Protein AF-A0A834M9D1-F1 (afdb_monomer)

Sequence (126 aa):
MDKKEFRVLIKYCFLKGKNTFETKILLDIEISNTPPEKSSIKDWYAKFRCGEMSTEDDTLKIQTECVHHIIYEYLGMGKLCAKWVPRELTFDQNQRRVDDSEQCLKMIERNKLDIGFDNSEKNILK

Organism: Rhynchophorus ferrugineus (NCBI:txid354439)

pLDDT: mean 81.11, std 14.34, range [42.31, 97.56]

Mean predicted aligned error: 15.47 Å

Secondary structure (DSSP, 8-state):
--HHHHHHHHHHHHHTT--HHHHHHHHHHHT-SSPPPHHHHHHHHHHHHTT----S---S---HHHHHIIIIIIS-PPPPPPPP-S-PPPHHHHHHHHHHHHHHHHHHHHHHHHTT--GGGGGS--

InterPro domains:
  IPR041426 Mos1 transposase, HTH domain [PF17906] (3-52)
  IPR052709 Transposase-Methyltransferase Hybrid [PTHR46060] (59-112)

Radius of gyration: 31.25 Å; Cα contacts (8 Å, |Δi|>4): 56; chains: 1; bounding box: 52×33×82 Å

Solvent-accessible surface area (backbone atoms only — not comparable to full-atom values): 7934 Å² total; per-residue (Å²): 133,57,77,56,57,54,38,53,50,53,51,51,36,50,78,70,69,48,51,70,66,58,47,48,51,48,42,55,73,76,72,47,99,73,61,80,54,74,64,57,51,50,55,52,51,52,40,46,74,53,68,50,81,73,64,68,87,76,80,83,62,81,47,67,61,43,56,44,44,46,38,47,67,74,66,63,50,79,92,78,79,86,78,91,68,100,66,90,72,54,71,72,56,50,50,52,54,49,53,54,50,51,52,52,49,53,51,53,54,50,50,42,63,75,71,64,66,70,74,77,70,81,78,76,83,130

Foldseek 3Di:
DDLLVLLVQLLVCVVVVHDLVVSQVCQVPPPDPDGDDSVVSVVSSLCVVLPNSDSDCPDDDPDPSSVCCCQCPVVVHDDDDDDDDPDDDDPVRVVVVVVVVVVVVVVVVVVCVVVPPDPVPPPPDD

Structure (mmCIF, N/CA/C/O backbone):
data_AF-A0A834M9D1-F1
#
_entry.id   AF-A0A834M9D1-F1
#
loop_
_atom_site.group_PDB
_atom_site.id
_atom_site.type_symbol
_atom_site.label_atom_id
_atom_site.label_alt_id
_atom_site.label_comp_id
_atom_site.label_asym_id
_atom_site.label_entity_id
_atom_site.label_seq_id
_atom_site.pdbx_PDB_ins_code
_atom_site.Cartn_x
_atom_site.Cartn_y
_atom_site.Cartn_z
_atom_site.occupancy
_atom_site.B_iso_or_equiv
_atom_site.auth_seq_id
_atom_site.auth_comp_id
_atom_site.auth_asym_id
_atom_site.auth_atom_id
_atom_site.pdbx_PDB_model_num
ATOM 1 N N . MET A 1 1 ? -13.814 4.077 30.301 1.00 73.06 1 MET A N 1
ATOM 2 C CA . MET A 1 1 ? -13.537 3.017 29.321 1.00 73.06 1 MET A CA 1
ATOM 3 C C . MET A 1 1 ? -12.084 3.151 28.902 1.00 73.06 1 MET A C 1
ATOM 5 O O . MET A 1 1 ? -11.656 4.262 28.597 1.00 73.06 1 MET A O 1
ATOM 9 N N . ASP A 1 2 ? -11.315 2.069 28.988 1.00 78.62 2 ASP A N 1
ATOM 10 C CA . ASP A 1 2 ? -9.910 2.051 28.577 1.00 78.62 2 ASP A CA 1
ATOM 11 C C . ASP A 1 2 ? -9.791 2.061 27.043 1.00 78.62 2 ASP A C 1
ATOM 13 O O . ASP A 1 2 ? -10.672 1.595 26.316 1.00 78.62 2 ASP A O 1
ATOM 17 N N . LYS A 1 3 ? -8.668 2.563 26.520 1.00 79.88 3 LYS A N 1
ATOM 18 C CA . LYS A 1 3 ? -8.391 2.575 25.076 1.00 79.88 3 LYS A CA 1
ATOM 19 C C . LYS A 1 3 ? -8.443 1.171 24.473 1.00 79.88 3 LYS A C 1
ATOM 21 O O . LYS A 1 3 ? -8.826 1.039 23.312 1.00 79.88 3 LYS A O 1
ATOM 26 N N . LYS A 1 4 ? -8.083 0.129 25.231 1.00 83.69 4 LYS A N 1
ATOM 27 C CA . LYS A 1 4 ? -8.162 -1.264 24.769 1.00 83.69 4 LYS A CA 1
ATOM 28 C C . LYS A 1 4 ? -9.604 -1.737 24.592 1.00 83.69 4 LYS A C 1
ATOM 30 O O . LYS A 1 4 ? -9.897 -2.396 23.598 1.00 83.69 4 LYS A O 1
ATOM 35 N N . GLU A 1 5 ? -10.511 -1.345 25.483 1.00 84.62 5 GLU A N 1
ATOM 36 C CA . GLU A 1 5 ? -11.934 -1.706 25.405 1.00 84.62 5 GLU A CA 1
ATOM 37 C C . GLU A 1 5 ? -12.573 -1.144 24.127 1.00 84.62 5 GLU A C 1
ATOM 39 O O . GLU A 1 5 ? -13.258 -1.868 23.402 1.00 84.62 5 GLU A O 1
ATOM 44 N N . PHE A 1 6 ? -12.247 0.102 23.760 1.00 86.81 6 PHE A N 1
ATOM 45 C CA . PHE A 1 6 ? -12.693 0.680 22.488 1.00 86.81 6 PHE A CA 1
ATOM 46 C C . PHE A 1 6 ? -12.215 -0.121 21.274 1.00 86.81 6 PHE A C 1
ATOM 48 O O . PHE A 1 6 ? -12.981 -0.325 20.337 1.00 86.81 6 PHE A O 1
ATOM 55 N N . ARG A 1 7 ? -10.976 -0.623 21.274 1.00 88.94 7 ARG A N 1
ATOM 56 C CA . ARG A 1 7 ? -10.435 -1.410 20.149 1.00 88.94 7 ARG A CA 1
ATOM 57 C C . ARG A 1 7 ? -11.170 -2.729 19.975 1.00 88.94 7 ARG A C 1
ATOM 59 O O . ARG A 1 7 ? -11.482 -3.103 18.847 1.00 88.94 7 ARG A O 1
ATOM 66 N N . VAL A 1 8 ? -11.491 -3.399 21.082 1.00 90.12 8 VAL A N 1
ATOM 67 C CA . VAL A 1 8 ? -12.287 -4.635 21.077 1.00 90.12 8 VAL A CA 1
ATOM 68 C C . VAL A 1 8 ? -13.671 -4.378 20.474 1.00 90.12 8 VAL A C 1
ATOM 70 O O . VAL A 1 8 ? -14.127 -5.143 19.624 1.00 90.12 8 VAL A O 1
ATOM 73 N N . LEU A 1 9 ? -14.312 -3.266 20.837 1.00 89.94 9 LEU A N 1
ATOM 74 C CA . LEU A 1 9 ? -15.625 -2.889 20.309 1.00 89.94 9 LEU A CA 1
ATOM 75 C C . LEU A 1 9 ? -15.589 -2.493 18.829 1.00 89.94 9 LEU A C 1
ATOM 77 O O . LEU A 1 9 ? -16.463 -2.901 18.063 1.00 89.94 9 LEU A O 1
ATOM 81 N N . ILE A 1 10 ? -14.575 -1.734 18.405 1.00 91.56 10 ILE A N 1
ATOM 82 C CA . ILE A 1 10 ? -14.385 -1.376 16.992 1.00 91.56 10 ILE A CA 1
ATOM 83 C C . ILE A 1 10 ? -14.171 -2.652 16.167 1.00 91.56 10 ILE A C 1
ATOM 85 O O . ILE A 1 10 ? -14.810 -2.809 15.126 1.00 91.56 10 ILE A O 1
ATOM 89 N N . LYS A 1 11 ? -13.351 -3.595 16.654 1.00 92.19 11 LYS A N 1
ATOM 90 C CA . LYS A 1 11 ? -13.144 -4.906 16.021 1.00 92.19 11 LYS A CA 1
ATOM 91 C C . LYS A 1 11 ? -14.449 -5.694 15.913 1.00 92.19 11 LYS A C 1
ATOM 93 O O . LYS A 1 11 ? -14.751 -6.240 14.856 1.00 92.19 11 LYS A O 1
ATOM 98 N N . TYR A 1 12 ? -15.248 -5.727 16.977 1.00 92.25 12 TYR A N 1
ATOM 99 C CA . TYR A 1 12 ? -16.557 -6.378 16.959 1.00 92.25 12 TYR A CA 1
ATOM 100 C C . TYR A 1 12 ? -17.497 -5.759 15.911 1.00 92.25 12 TYR A C 1
ATOM 102 O O . TYR A 1 12 ? -18.102 -6.487 15.126 1.00 92.25 12 TYR A O 1
ATOM 110 N N . CYS A 1 13 ? -17.581 -4.426 15.844 1.00 92.62 13 CYS A N 1
ATOM 111 C CA . CYS A 1 13 ? -18.410 -3.731 14.854 1.00 92.62 13 CYS A CA 1
ATOM 112 C C . CYS A 1 13 ? -17.949 -4.012 13.418 1.00 92.62 13 CYS A C 1
ATOM 114 O O . CYS A 1 13 ? -18.785 -4.269 12.551 1.00 92.62 13 CYS A O 1
ATOM 116 N N . PHE A 1 14 ? -16.632 -4.032 13.192 1.00 94.00 14 PHE A N 1
ATOM 117 C CA . PHE A 1 14 ? -16.039 -4.393 11.908 1.00 94.00 14 PHE A CA 1
ATOM 118 C C . PHE A 1 14 ? -16.436 -5.815 11.484 1.00 94.00 14 PHE A C 1
ATOM 120 O O . PHE A 1 14 ? -16.930 -6.013 10.377 1.00 94.00 14 PHE A O 1
ATOM 127 N N . LEU A 1 15 ? -16.313 -6.797 12.386 1.00 92.69 15 LEU A N 1
ATOM 128 C CA . LEU A 1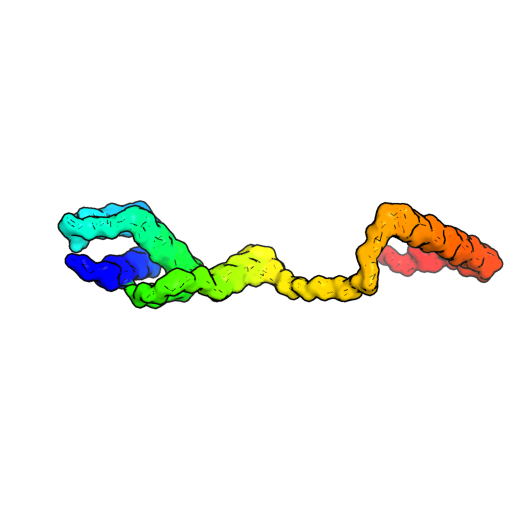 15 ? -16.692 -8.193 12.122 1.00 92.69 15 LEU A CA 1
ATOM 129 C C . LEU A 1 15 ? -18.199 -8.378 11.887 1.00 92.69 15 LEU A C 1
ATOM 131 O O . LEU A 1 15 ? -18.609 -9.321 11.217 1.00 92.69 15 LEU A O 1
ATOM 135 N N . LYS A 1 16 ? -19.036 -7.478 12.414 1.00 92.88 16 LYS A N 1
ATOM 136 C CA . LYS A 1 16 ? -20.480 -7.436 12.141 1.00 92.88 16 LYS A CA 1
ATOM 137 C C . LYS A 1 16 ? -20.837 -6.730 10.828 1.00 92.88 16 LYS A C 1
ATOM 139 O O . LYS A 1 16 ? -22.021 -6.599 10.532 1.00 92.88 16 LYS A O 1
ATOM 144 N N . GLY A 1 17 ? -19.849 -6.279 10.055 1.00 91.81 17 GLY A N 1
ATOM 145 C CA . GLY A 1 17 ? -20.059 -5.615 8.769 1.00 91.81 17 GLY A CA 1
ATOM 146 C C . GLY A 1 17 ? -20.574 -4.180 8.883 1.00 91.81 17 GLY A C 1
ATOM 147 O O . GLY A 1 17 ? -21.075 -3.634 7.903 1.00 91.81 17 GLY A O 1
ATOM 148 N N . LYS A 1 18 ? -20.469 -3.554 10.062 1.00 93.69 18 LYS A N 1
ATOM 149 C CA . LYS A 1 18 ? -20.845 -2.146 10.232 1.00 93.69 18 LYS A CA 1
ATOM 150 C C . LYS A 1 18 ? -19.818 -1.239 9.571 1.00 93.69 18 LYS A C 1
ATOM 152 O O . LYS A 1 18 ? -18.642 -1.575 9.468 1.00 93.69 18 LYS A O 1
ATOM 157 N N . ASN A 1 19 ? -20.253 -0.059 9.142 1.00 92.12 19 ASN A N 1
ATOM 158 C CA . ASN A 1 19 ? -19.340 0.969 8.646 1.00 92.12 19 ASN A CA 1
ATOM 159 C C . ASN A 1 19 ? -18.805 1.849 9.799 1.00 92.12 19 ASN A C 1
ATOM 161 O O . ASN A 1 19 ? -19.254 1.780 10.950 1.00 92.12 19 ASN A O 1
ATOM 165 N N . THR A 1 20 ? -17.819 2.697 9.496 1.00 91.94 20 THR A N 1
ATOM 166 C CA . THR A 1 20 ? -17.180 3.583 10.485 1.00 91.94 20 THR A CA 1
ATOM 167 C C . THR A 1 20 ? -18.146 4.610 11.080 1.00 91.94 20 THR A C 1
ATOM 169 O O . THR A 1 20 ? -17.976 5.003 12.233 1.00 91.94 20 THR A O 1
ATOM 172 N N . PHE A 1 21 ? -19.165 5.028 10.325 1.00 91.62 21 PHE A N 1
ATOM 173 C CA . PHE A 1 21 ? -20.175 5.984 10.771 1.00 91.62 21 PHE A CA 1
ATOM 174 C C . PHE A 1 21 ? -21.147 5.350 11.772 1.00 91.62 21 PHE A C 1
ATOM 176 O O . PHE A 1 21 ? -21.317 5.876 12.868 1.00 91.62 21 PHE A O 1
ATOM 183 N N . GLU A 1 22 ? -21.696 4.177 11.454 1.00 91.31 22 GLU A N 1
ATOM 184 C CA . GLU A 1 22 ? -22.529 3.391 12.371 1.00 91.31 22 GLU A CA 1
ATOM 185 C C . GLU A 1 22 ? -21.782 3.038 13.653 1.00 91.31 22 GLU A C 1
ATOM 187 O O . GLU A 1 22 ? -22.332 3.143 14.742 1.00 91.31 22 GLU A O 1
ATOM 192 N N . THR A 1 23 ? -20.509 2.656 13.533 1.00 91.81 23 THR A N 1
ATOM 193 C CA . THR A 1 23 ? -19.667 2.356 14.697 1.00 91.81 23 THR A CA 1
ATOM 194 C C . THR A 1 23 ? -19.477 3.586 15.573 1.00 91.81 23 THR A C 1
ATOM 196 O O . THR A 1 23 ? -19.564 3.483 16.791 1.00 91.81 23 THR A O 1
ATOM 199 N N . LYS A 1 24 ? -19.254 4.761 14.970 1.00 90.62 24 LYS A N 1
ATOM 200 C CA . LYS A 1 24 ? -19.141 6.018 15.715 1.00 90.62 24 LYS A CA 1
ATOM 201 C C . LYS A 1 24 ? -20.436 6.334 16.461 1.00 90.62 24 LYS A C 1
ATOM 203 O O . LYS A 1 24 ? -20.371 6.608 17.649 1.00 90.62 24 LYS A O 1
ATOM 208 N N . ILE A 1 25 ? -21.5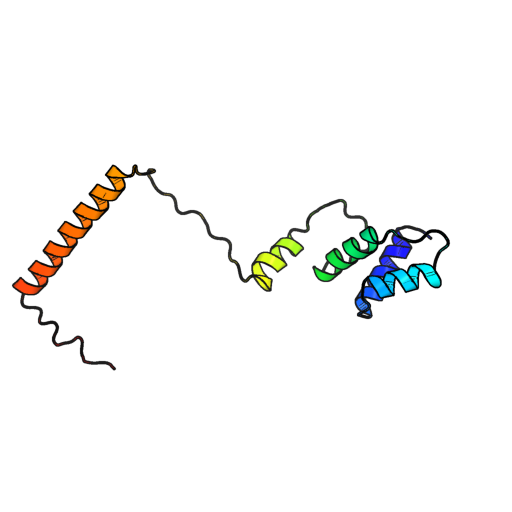86 6.221 15.795 1.00 89.75 25 ILE A N 1
ATOM 209 C CA . ILE A 1 25 ? -22.900 6.429 16.420 1.00 89.75 25 ILE A CA 1
ATOM 210 C C . ILE A 1 25 ? -23.105 5.471 17.596 1.00 89.75 25 ILE A C 1
ATOM 212 O O . ILE A 1 25 ? -23.483 5.908 18.676 1.00 89.75 25 ILE A O 1
ATOM 216 N N . LEU A 1 26 ? -22.822 4.180 17.413 1.00 87.62 26 LEU A N 1
ATOM 217 C CA . LEU A 1 26 ? -22.974 3.182 18.474 1.00 87.62 26 LEU A CA 1
ATOM 218 C C . LEU A 1 26 ? -22.063 3.472 19.671 1.00 87.62 26 LEU A C 1
ATOM 220 O O . LEU A 1 26 ? -22.507 3.388 20.809 1.00 87.62 26 LEU A O 1
ATOM 224 N N . LEU A 1 27 ? -20.807 3.851 19.429 1.00 86.44 27 LEU A N 1
ATOM 225 C CA . LEU A 1 27 ? -19.869 4.198 20.500 1.00 86.44 27 LEU A CA 1
ATOM 226 C C . LEU A 1 27 ? -20.251 5.502 21.218 1.00 86.44 27 LEU A C 1
ATOM 228 O O . LEU A 1 27 ? -19.998 5.620 22.416 1.00 86.44 27 LEU A O 1
ATOM 232 N N . ASP A 1 28 ? -20.857 6.451 20.499 1.00 84.69 28 ASP A N 1
ATOM 233 C CA . ASP A 1 28 ? -21.312 7.741 21.030 1.00 84.69 28 ASP A CA 1
ATOM 234 C C . ASP A 1 28 ? -22.601 7.613 21.860 1.00 84.69 28 ASP A C 1
ATOM 236 O O . ASP A 1 28 ? -22.740 8.305 22.864 1.00 84.69 28 ASP A O 1
ATOM 240 N N . ILE A 1 29 ? -23.538 6.748 21.450 1.00 79.69 29 ILE A N 1
ATOM 241 C CA . ILE A 1 29 ? -24.858 6.597 22.088 1.00 79.69 29 ILE A CA 1
ATOM 242 C C . ILE A 1 29 ? -24.839 5.558 23.213 1.00 79.69 29 ILE A C 1
ATOM 244 O O . ILE A 1 29 ? -25.386 5.799 24.284 1.00 79.69 29 ILE A O 1
ATOM 248 N N . GLU A 1 30 ? -24.244 4.392 22.970 1.00 71.75 30 GLU A N 1
ATOM 249 C CA . GLU A 1 30 ? -24.518 3.190 23.768 1.00 71.75 30 GLU A CA 1
ATOM 250 C C . GLU A 1 30 ? -23.475 2.975 24.884 1.00 71.7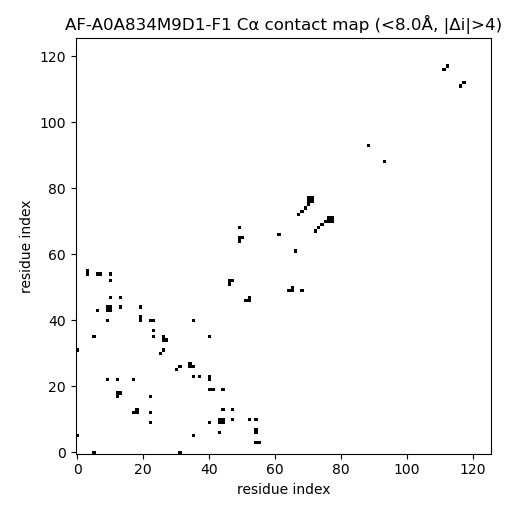5 30 GLU A C 1
ATOM 252 O O . GLU A 1 30 ? -23.702 2.194 25.804 1.00 71.75 30 GLU A O 1
ATOM 257 N N . ILE A 1 31 ? -22.292 3.609 24.796 1.00 67.06 31 ILE A N 1
ATOM 258 C CA . ILE A 1 31 ? -21.090 3.052 25.444 1.00 67.06 31 ILE A CA 1
ATOM 259 C C . ILE A 1 31 ? -20.200 4.037 26.250 1.00 67.06 31 ILE A C 1
ATOM 261 O O . ILE A 1 31 ? -19.498 3.557 27.148 1.00 67.06 31 ILE A O 1
ATOM 265 N N . SER A 1 32 ? -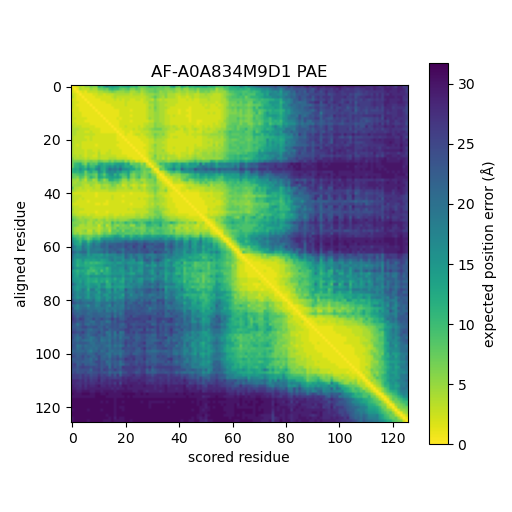20.141 5.370 26.033 1.00 62.97 32 SER A N 1
ATOM 266 C CA . SER A 1 32 ? -19.165 6.194 26.806 1.00 62.97 32 SER A CA 1
ATOM 267 C C . SER A 1 32 ? -19.362 7.714 26.964 1.00 62.97 32 SER A C 1
ATOM 269 O O . SER A 1 32 ? -19.732 8.419 26.036 1.00 62.97 32 SER A O 1
ATOM 271 N N . ASN A 1 33 ? -18.908 8.220 28.128 1.00 64.06 33 ASN A N 1
ATOM 272 C CA . ASN A 1 33 ? -18.752 9.643 28.512 1.00 64.06 33 ASN A CA 1
ATOM 273 C C . ASN A 1 33 ? -17.581 10.374 27.812 1.00 64.06 33 ASN A C 1
ATOM 275 O O . ASN A 1 33 ? -17.471 11.596 27.884 1.00 64.06 33 ASN A O 1
ATOM 279 N N . THR A 1 34 ? -16.661 9.643 27.171 1.00 70.94 34 THR A N 1
ATOM 280 C CA . THR A 1 34 ? -15.552 10.211 26.381 1.00 70.94 34 THR A CA 1
ATOM 281 C C . THR A 1 34 ? -15.393 9.400 25.102 1.00 70.94 34 THR A C 1
ATOM 283 O O . THR A 1 34 ? -14.793 8.323 25.127 1.00 70.94 34 THR A O 1
ATOM 286 N N . PRO A 1 35 ? -15.974 9.870 23.993 1.00 68.44 35 PRO A N 1
ATOM 287 C CA . PRO A 1 35 ? -15.998 9.095 22.770 1.00 68.44 35 PRO A CA 1
ATOM 288 C C . PRO A 1 35 ? -14.636 9.018 22.072 1.00 68.44 35 PRO A C 1
ATOM 290 O O . PRO A 1 35 ? -13.878 9.991 22.102 1.00 68.44 35 PRO A O 1
ATOM 293 N N . PRO A 1 36 ? -14.336 7.918 21.359 1.00 76.38 36 PRO A N 1
ATOM 294 C CA . PRO A 1 36 ? -13.129 7.829 20.554 1.00 76.38 36 PRO A CA 1
ATOM 295 C C . PRO A 1 36 ? -13.201 8.803 1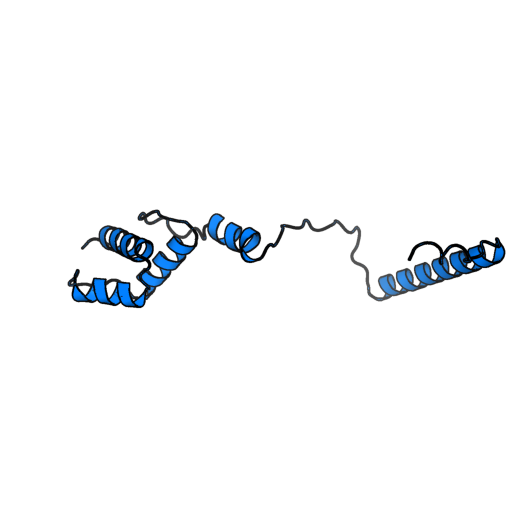9.380 1.00 76.38 36 PRO A C 1
ATOM 297 O O . PRO A 1 36 ? -14.269 9.052 18.805 1.00 76.38 36 PRO A O 1
ATOM 300 N N . GLU A 1 37 ? -12.054 9.355 19.002 1.00 82.38 37 GLU A N 1
ATOM 301 C CA . GLU A 1 37 ? -11.973 10.266 17.871 1.00 82.38 37 GLU A CA 1
ATOM 302 C C . GLU A 1 37 ? -12.350 9.538 16.570 1.00 82.38 37 GLU A C 1
ATOM 304 O O . GLU A 1 37 ? -12.068 8.350 16.383 1.00 82.38 37 GLU A O 1
ATOM 309 N N . LYS A 1 38 ? -12.999 10.249 15.639 1.00 84.44 38 LYS A N 1
ATOM 310 C CA . LYS A 1 38 ? -13.388 9.673 14.340 1.00 84.44 38 LYS A CA 1
ATOM 311 C C . LYS A 1 38 ? -12.176 9.140 13.565 1.00 84.44 38 LYS A C 1
ATOM 313 O O . LYS A 1 38 ? -12.318 8.155 12.843 1.00 84.44 38 LYS A O 1
ATOM 318 N N . SER A 1 39 ? -11.017 9.784 13.710 1.00 83.12 39 SER A N 1
ATOM 319 C CA . SER A 1 39 ? -9.731 9.350 13.148 1.00 83.12 39 SER A CA 1
ATOM 320 C C . SER A 1 39 ? -9.339 7.966 13.669 1.00 83.12 39 SER A C 1
ATOM 322 O O . SER A 1 39 ? -9.166 7.055 12.868 1.00 83.12 39 SER A O 1
ATOM 324 N N . SER A 1 40 ? -9.376 7.753 14.989 1.00 86.19 40 SER A N 1
ATOM 325 C CA . SER A 1 40 ? -9.054 6.460 15.606 1.00 86.19 40 SER A CA 1
ATOM 326 C C . SER A 1 40 ? -9.905 5.315 15.049 1.00 86.19 40 SER A C 1
ATOM 328 O O . SER A 1 40 ? -9.378 4.252 14.737 1.00 86.19 40 SER A O 1
ATOM 330 N N . ILE A 1 41 ? -11.215 5.518 14.869 1.00 89.12 41 ILE A N 1
ATOM 331 C CA . ILE A 1 41 ? -12.089 4.484 14.287 1.00 89.12 41 ILE A CA 1
ATOM 332 C C . ILE A 1 41 ? -11.665 4.162 12.849 1.00 89.12 41 ILE A C 1
ATOM 334 O O . ILE A 1 41 ? -11.599 2.990 12.481 1.00 89.12 41 ILE A O 1
ATOM 338 N N . LYS A 1 42 ? -11.371 5.181 12.031 1.00 90.00 42 LYS A N 1
ATOM 339 C CA . LYS A 1 42 ? -10.929 4.983 10.643 1.00 90.00 42 LYS A CA 1
ATOM 340 C C . LYS A 1 42 ? -9.605 4.225 10.568 1.00 90.00 42 LYS A C 1
ATOM 342 O O . LYS A 1 42 ? -9.504 3.314 9.749 1.00 90.00 42 LYS A O 1
ATOM 347 N N . ASP A 1 43 ? -8.649 4.567 11.425 1.00 86.62 43 ASP A N 1
ATOM 348 C CA . ASP A 1 43 ? -7.330 3.933 11.462 1.00 86.62 43 ASP A CA 1
ATOM 349 C C . ASP A 1 43 ? -7.443 2.451 11.835 1.00 86.62 43 ASP A C 1
ATOM 351 O O . ASP A 1 43 ? -6.907 1.589 11.141 1.00 86.62 43 ASP A O 1
ATOM 355 N N . TRP A 1 44 ? -8.230 2.126 12.865 1.00 88.44 44 TRP A N 1
ATOM 356 C CA . TRP A 1 44 ? -8.494 0.735 13.247 1.00 88.44 44 TRP A CA 1
ATOM 357 C C . TRP A 1 44 ? -9.230 -0.043 12.155 1.00 88.44 44 TRP A C 1
ATOM 359 O O . TRP A 1 44 ? -8.859 -1.171 11.849 1.00 88.44 44 TRP A O 1
ATOM 369 N N . TYR A 1 45 ? -10.222 0.561 11.498 1.00 90.00 45 TYR A N 1
ATOM 370 C CA . TYR A 1 45 ? -10.882 -0.062 10.347 1.00 90.00 45 TYR A CA 1
ATOM 371 C C . TYR A 1 45 ? -9.920 -0.321 9.182 1.00 90.00 45 TYR A C 1
ATOM 373 O O . TYR A 1 45 ? -10.059 -1.327 8.491 1.00 90.00 45 TYR A O 1
ATOM 381 N N . ALA A 1 46 ? -8.961 0.574 8.935 1.00 85.31 46 ALA A N 1
ATOM 382 C CA . ALA A 1 46 ? -7.937 0.357 7.921 1.00 85.31 46 ALA A CA 1
ATOM 383 C C . ALA A 1 46 ? -7.040 -0.836 8.282 1.00 85.31 46 ALA A C 1
ATOM 385 O O . ALA A 1 46 ? -6.828 -1.690 7.424 1.00 85.31 46 ALA A O 1
ATOM 386 N N . LYS A 1 47 ? -6.609 -0.948 9.546 1.00 82.19 47 LYS A N 1
ATOM 387 C CA . LYS A 1 47 ? -5.863 -2.114 10.051 1.00 82.19 47 LYS A CA 1
ATOM 388 C C . LYS A 1 47 ? -6.640 -3.418 9.865 1.00 82.19 47 LYS A C 1
ATOM 390 O O . LYS A 1 47 ? -6.136 -4.355 9.253 1.00 82.19 47 LYS A O 1
ATOM 395 N N . PHE A 1 48 ? -7.906 -3.442 10.287 1.00 86.38 48 PHE A N 1
ATOM 396 C CA . PHE A 1 48 ? -8.753 -4.630 10.173 1.00 86.38 48 PHE A CA 1
ATOM 397 C C . PHE A 1 48 ? -9.009 -5.041 8.717 1.00 86.38 48 PHE A C 1
ATOM 399 O O . PHE A 1 48 ? -8.984 -6.229 8.405 1.00 86.38 48 PHE A O 1
ATOM 406 N N . ARG A 1 49 ? -9.189 -4.082 7.797 1.00 84.94 49 ARG A N 1
ATOM 407 C CA . ARG A 1 49 ? -9.302 -4.382 6.357 1.00 84.94 49 ARG A CA 1
ATOM 408 C C . ARG A 1 49 ? -8.049 -5.019 5.770 1.00 84.94 49 ARG A C 1
ATOM 410 O O . ARG A 1 49 ? -8.170 -5.768 4.811 1.00 84.94 49 ARG A O 1
ATOM 417 N N . CYS A 1 50 ? -6.881 -4.727 6.330 1.00 75.50 50 CYS A N 1
ATOM 418 C CA . CYS A 1 50 ? -5.619 -5.290 5.868 1.00 75.50 50 CYS A CA 1
ATOM 419 C C . CYS A 1 50 ? -5.263 -6.630 6.538 1.00 75.50 50 CYS A C 1
ATOM 421 O O . CYS A 1 50 ? -4.184 -7.154 6.293 1.00 75.50 50 CYS A O 1
ATOM 423 N N . GLY A 1 51 ? -6.145 -7.186 7.380 1.00 73.56 51 GLY A N 1
ATOM 424 C CA . GLY A 1 51 ? -5.961 -8.500 8.006 1.00 73.56 51 GLY A CA 1
ATOM 425 C C . GLY A 1 51 ? -5.364 -8.481 9.418 1.00 73.56 51 GLY A C 1
ATOM 426 O O . GLY A 1 51 ? -5.339 -9.519 10.078 1.00 73.56 51 GLY A O 1
ATOM 427 N N . GLU A 1 52 ? -4.957 -7.322 9.946 1.00 74.25 52 GLU A N 1
ATOM 428 C CA . GLU A 1 52 ? -4.470 -7.212 11.326 1.00 74.25 52 GLU A CA 1
ATOM 429 C C . GLU A 1 52 ? -5.628 -7.197 12.317 1.00 74.25 52 GLU A C 1
ATOM 431 O O . GLU A 1 52 ? -6.277 -6.175 12.508 1.00 74.25 52 GLU A O 1
ATOM 436 N N . MET A 1 53 ? -5.866 -8.316 12.998 1.00 80.94 53 MET A N 1
ATOM 437 C CA . MET A 1 53 ? -6.933 -8.440 13.998 1.00 80.94 53 MET A CA 1
ATOM 438 C C . MET A 1 53 ? -6.458 -8.215 15.441 1.00 80.94 53 MET A C 1
ATOM 440 O O . MET A 1 53 ? -7.227 -8.465 16.376 1.00 80.94 53 MET A O 1
ATOM 444 N N . SER A 1 54 ? -5.215 -7.777 15.652 1.00 80.50 54 SER A N 1
ATOM 445 C CA . SER A 1 54 ? -4.713 -7.469 16.994 1.00 80.50 54 SER A CA 1
ATOM 446 C C . SER A 1 54 ? -5.422 -6.238 17.567 1.00 80.50 54 SER A C 1
ATOM 448 O O . SER A 1 54 ? -5.748 -5.300 16.846 1.00 80.50 54 SER A O 1
ATOM 450 N N . THR A 1 55 ? -5.688 -6.242 18.873 1.00 80.38 55 THR A N 1
ATOM 451 C CA . THR A 1 55 ? -6.209 -5.077 19.615 1.00 80.38 55 THR A CA 1
ATOM 452 C C . THR A 1 55 ? -5.109 -4.362 20.409 1.00 80.38 55 THR A C 1
ATOM 454 O O . THR A 1 55 ? -5.379 -3.418 21.159 1.00 80.38 55 THR A O 1
ATOM 457 N N . GLU A 1 56 ? -3.863 -4.811 20.266 1.00 78.38 56 GLU A N 1
ATOM 458 C CA . GLU A 1 56 ? -2.692 -4.264 20.946 1.00 78.38 56 GLU A CA 1
ATOM 459 C C . GLU A 1 56 ? -2.110 -3.072 20.177 1.00 78.38 56 GLU A C 1
ATOM 461 O O . GLU A 1 56 ? -2.333 -2.911 18.978 1.00 78.38 56 GLU A O 1
ATOM 466 N N . ASP A 1 57 ? -1.447 -2.163 20.897 1.00 65.56 57 ASP A N 1
ATOM 467 C CA . ASP A 1 57 ? -0.839 -0.977 20.286 1.00 65.56 57 ASP A CA 1
ATOM 468 C C . ASP A 1 57 ? 0.552 -1.328 19.764 1.00 65.56 57 ASP A C 1
ATOM 470 O O . ASP A 1 57 ? 1.559 -0.989 20.381 1.00 65.56 57 ASP A O 1
ATOM 474 N N . ASP A 1 58 ? 0.614 -2.031 18.637 1.00 61.81 58 ASP A N 1
ATOM 475 C CA . ASP A 1 58 ? 1.874 -2.144 17.917 1.00 61.81 58 ASP A CA 1
ATOM 476 C C . ASP A 1 58 ? 2.140 -0.797 17.243 1.00 61.81 58 ASP A C 1
ATOM 478 O O . ASP A 1 58 ? 1.496 -0.384 16.270 1.00 61.81 58 ASP A O 1
ATOM 482 N N . THR A 1 59 ? 3.055 -0.051 17.855 1.00 52.34 59 THR A N 1
ATOM 483 C CA . THR A 1 59 ? 3.505 1.266 17.429 1.00 52.34 59 THR A CA 1
ATOM 484 C C . THR A 1 59 ? 4.029 1.204 15.995 1.00 52.34 59 THR A C 1
ATOM 486 O O . THR A 1 59 ? 5.125 0.726 15.722 1.00 52.34 59 THR A O 1
ATOM 489 N N . LEU A 1 60 ? 3.232 1.741 15.070 1.00 53.88 60 LEU A N 1
ATOM 490 C CA . LEU A 1 60 ? 3.683 2.329 13.805 1.00 53.88 60 LEU A CA 1
ATOM 491 C C . LEU A 1 60 ? 4.608 1.463 12.942 1.00 53.88 60 LEU A C 1
ATOM 493 O O . LEU A 1 60 ? 5.572 1.956 12.355 1.00 53.88 60 LEU A O 1
ATOM 497 N N . LYS A 1 61 ? 4.270 0.193 12.759 1.00 51.81 61 LYS A N 1
ATOM 498 C CA . LYS A 1 61 ? 4.734 -0.516 11.571 1.00 51.81 61 LYS A CA 1
ATOM 499 C C . LYS A 1 61 ? 3.617 -0.400 10.556 1.00 51.81 61 LYS A C 1
ATOM 501 O O . LYS A 1 61 ? 2.569 -1.013 10.725 1.00 51.81 61 LYS A O 1
ATOM 506 N N . ILE A 1 62 ? 3.821 0.414 9.516 1.00 58.09 62 ILE A N 1
ATOM 507 C CA . ILE A 1 62 ? 3.163 0.148 8.234 1.00 58.09 62 ILE A CA 1
ATOM 508 C C . ILE A 1 62 ? 3.398 -1.336 8.016 1.00 58.09 62 ILE A C 1
ATOM 510 O O . ILE A 1 62 ? 4.552 -1.750 7.880 1.00 58.09 62 ILE A O 1
ATOM 514 N N . GLN A 1 63 ? 2.348 -2.138 8.157 1.00 64.38 63 GLN A N 1
ATOM 515 C CA . GLN A 1 63 ? 2.573 -3.562 8.186 1.00 64.38 63 GLN A CA 1
ATOM 516 C C . GLN A 1 63 ? 3.062 -3.935 6.801 1.00 64.38 63 GLN A C 1
ATOM 518 O O . GLN A 1 63 ? 2.426 -3.608 5.795 1.00 64.38 63 GLN A O 1
ATOM 523 N N . THR A 1 64 ? 4.221 -4.577 6.756 1.00 65.69 64 THR A N 1
ATOM 524 C CA . THR A 1 64 ? 4.750 -5.169 5.531 1.00 65.69 64 THR A CA 1
ATOM 525 C C . THR A 1 64 ? 3.678 -6.000 4.847 1.00 65.69 64 THR A C 1
ATOM 527 O O . THR A 1 64 ? 3.588 -5.947 3.631 1.00 65.69 64 THR A O 1
ATOM 530 N N . GLU A 1 65 ? 2.802 -6.630 5.631 1.00 70.25 65 GLU A N 1
ATOM 531 C CA . GLU A 1 65 ? 1.637 -7.386 5.177 1.00 70.25 65 GLU A CA 1
ATOM 532 C C . GLU A 1 65 ? 0.588 -6.527 4.455 1.00 70.25 65 GLU A C 1
ATOM 534 O O . GLU A 1 65 ? 0.127 -6.925 3.392 1.00 70.25 65 GLU A O 1
ATOM 539 N N . CYS A 1 66 ? 0.257 -5.318 4.934 1.00 77.06 66 CYS A N 1
ATOM 540 C CA . CYS A 1 66 ? -0.668 -4.418 4.226 1.00 77.06 66 CYS A CA 1
ATOM 541 C C . CYS A 1 66 ? -0.107 -4.018 2.859 1.00 77.06 66 CYS A C 1
ATOM 543 O O . CYS A 1 66 ? -0.805 -4.031 1.846 1.00 77.06 66 CYS A O 1
ATOM 545 N N . VAL A 1 67 ? 1.174 -3.638 2.838 1.00 80.62 67 VAL A N 1
ATOM 546 C CA . VAL A 1 67 ? 1.869 -3.245 1.608 1.00 80.62 67 VAL A CA 1
ATOM 547 C C . VAL A 1 67 ? 2.000 -4.447 0.676 1.00 80.62 67 VAL A C 1
ATOM 549 O O . VAL A 1 67 ? 1.794 -4.309 -0.525 1.00 80.62 67 VAL A O 1
ATOM 552 N N . HIS A 1 68 ? 2.279 -5.628 1.226 1.00 82.44 68 HIS A N 1
ATOM 553 C CA . HIS A 1 68 ? 2.349 -6.880 0.488 1.00 82.44 68 HIS A CA 1
ATOM 554 C C . HIS A 1 68 ? 0.999 -7.216 -0.154 1.00 82.44 68 HIS A C 1
ATOM 556 O O . HIS A 1 68 ? 0.937 -7.369 -1.367 1.00 82.44 68 HIS A O 1
ATOM 562 N N . HIS A 1 69 ? -0.090 -7.225 0.612 1.00 82.50 69 HIS A N 1
ATOM 563 C CA . HIS A 1 69 ? -1.432 -7.506 0.105 1.00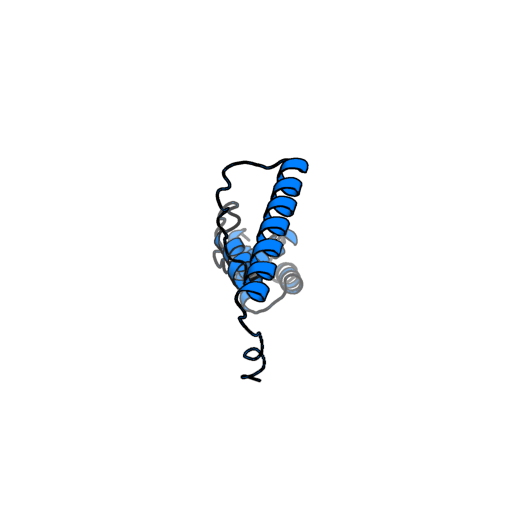 82.50 69 HIS A CA 1
ATOM 564 C C . HIS A 1 69 ? -1.848 -6.522 -1.000 1.00 82.50 69 HIS A C 1
ATOM 566 O O . HIS A 1 69 ? -2.317 -6.928 -2.061 1.00 82.50 69 HIS A O 1
ATOM 572 N N . ILE A 1 70 ? -1.617 -5.217 -0.812 1.00 85.19 70 ILE A N 1
ATOM 573 C CA . ILE A 1 70 ? -1.955 -4.217 -1.835 1.00 85.19 70 ILE A CA 1
ATOM 574 C C . ILE A 1 70 ? -1.138 -4.440 -3.112 1.00 85.19 70 ILE A C 1
ATOM 576 O O . ILE A 1 70 ? -1.704 -4.458 -4.203 1.00 85.19 70 ILE A O 1
ATOM 580 N N . ILE A 1 71 ? 0.182 -4.601 -2.993 1.00 88.38 71 ILE A N 1
ATOM 581 C CA . ILE A 1 71 ? 1.072 -4.737 -4.151 1.00 88.38 71 ILE A CA 1
ATOM 582 C C . ILE A 1 71 ? 0.809 -6.058 -4.875 1.00 88.38 71 ILE A C 1
ATOM 584 O O . ILE A 1 71 ? 0.576 -6.042 -6.078 1.00 88.38 71 ILE A O 1
ATOM 588 N N . TYR A 1 72 ? 0.818 -7.184 -4.163 1.00 87.56 72 TYR A N 1
ATOM 589 C CA . TYR A 1 72 ? 0.783 -8.511 -4.775 1.00 87.56 72 TYR A CA 1
ATOM 590 C C . TYR A 1 72 ? -0.637 -9.019 -5.053 1.00 87.56 72 TYR A C 1
ATOM 592 O O . TYR A 1 72 ? -0.854 -9.589 -6.118 1.00 87.56 72 TYR A O 1
ATOM 600 N N . GLU A 1 73 ? -1.606 -8.815 -4.153 1.00 85.56 73 GLU A N 1
ATOM 601 C CA . GLU A 1 73 ? -2.964 -9.367 -4.311 1.00 85.56 73 GLU A CA 1
ATOM 602 C C . GLU A 1 73 ? -3.925 -8.392 -5.000 1.00 85.56 73 GLU A C 1
ATOM 604 O O . GLU A 1 73 ? -4.600 -8.773 -5.954 1.00 85.56 73 GLU A O 1
ATOM 609 N N . TYR A 1 74 ? -3.987 -7.131 -4.557 1.00 84.62 74 TYR A N 1
ATOM 610 C CA . TYR A 1 74 ? -4.942 -6.160 -5.109 1.00 84.62 74 TYR A CA 1
ATOM 611 C C . TYR A 1 74 ? -4.494 -5.585 -6.459 1.00 84.62 74 TYR A C 1
ATOM 613 O O . TYR A 1 74 ? -5.288 -5.495 -7.394 1.00 84.62 74 TYR A O 1
ATOM 621 N N . LEU A 1 75 ? -3.224 -5.180 -6.569 1.00 89.38 75 LEU A N 1
ATOM 622 C CA . LEU A 1 75 ? -2.666 -4.594 -7.793 1.00 89.38 75 LEU A CA 1
ATOM 623 C C . LEU A 1 75 ? -2.033 -5.635 -8.728 1.00 89.38 75 LEU A C 1
ATOM 625 O O . LEU A 1 75 ? -1.742 -5.305 -9.878 1.00 89.38 75 LEU A O 1
ATOM 629 N N . GLY A 1 76 ? -1.790 -6.865 -8.259 1.00 91.62 76 GLY A N 1
ATOM 630 C CA . GLY A 1 76 ? -1.149 -7.918 -9.056 1.00 91.62 76 GLY A CA 1
ATOM 631 C C . GLY A 1 76 ? 0.288 -7.586 -9.482 1.00 91.62 76 GLY A C 1
ATOM 632 O O . GLY A 1 76 ? 0.765 -8.070 -10.508 1.00 91.62 76 GLY A O 1
ATOM 633 N N . MET A 1 77 ? 0.978 -6.718 -8.743 1.00 92.44 77 MET A N 1
ATOM 634 C CA . MET A 1 77 ? 2.320 -6.247 -9.065 1.00 92.44 77 MET A CA 1
ATOM 635 C C . MET A 1 77 ? 3.383 -7.191 -8.499 1.00 92.44 77 MET A C 1
ATOM 637 O O . MET A 1 77 ? 3.382 -7.538 -7.321 1.00 92.44 77 MET A O 1
ATOM 641 N N . GLY A 1 78 ? 4.347 -7.563 -9.338 1.00 89.75 78 GLY A N 1
ATOM 642 C CA . GLY A 1 78 ? 5.519 -8.335 -8.931 1.00 89.75 78 GLY A CA 1
ATOM 643 C C . GLY A 1 78 ? 6.737 -7.450 -8.667 1.00 89.75 78 GLY A C 1
ATOM 644 O O . GLY A 1 78 ? 6.930 -6.416 -9.309 1.00 89.75 78 GLY A O 1
ATOM 645 N N . LYS A 1 79 ? 7.617 -7.885 -7.759 1.00 88.50 79 LYS A N 1
ATOM 646 C CA . LYS A 1 79 ? 8.940 -7.272 -7.595 1.00 88.50 79 LYS A CA 1
ATOM 647 C C . LYS A 1 79 ? 9.825 -7.628 -8.792 1.00 88.50 79 LYS A C 1
ATOM 649 O O . LYS A 1 79 ? 10.113 -8.799 -9.023 1.00 88.50 79 LYS A O 1
ATOM 654 N N . LEU A 1 80 ? 10.304 -6.615 -9.512 1.00 86.75 80 LEU A N 1
ATOM 655 C CA . LEU A 1 80 ? 11.318 -6.771 -10.555 1.00 86.75 80 LEU A CA 1
ATOM 656 C C . LEU A 1 80 ? 12.697 -6.386 -10.011 1.00 86.75 80 LEU A C 1
ATOM 658 O O . LEU A 1 80 ? 12.833 -5.451 -9.221 1.00 86.75 80 LEU A O 1
ATOM 662 N N . CYS A 1 81 ? 13.730 -7.102 -10.447 1.00 84.88 81 CYS A N 1
ATOM 663 C CA . CYS A 1 81 ? 15.116 -6.710 -10.211 1.00 84.88 81 CYS A CA 1
ATOM 664 C C . CYS A 1 81 ? 15.589 -5.822 -11.366 1.00 84.88 81 CYS A C 1
ATOM 666 O O . CYS A 1 81 ? 15.367 -6.153 -12.532 1.00 84.88 81 CYS A O 1
ATOM 668 N N . ALA A 1 82 ? 16.273 -4.719 -11.056 1.00 86.25 82 ALA A N 1
ATOM 669 C CA . ALA A 1 82 ? 16.942 -3.925 -12.080 1.00 86.25 82 ALA A CA 1
ATOM 670 C C . ALA A 1 82 ? 18.008 -4.780 -12.789 1.00 86.25 82 ALA A C 1
ATOM 672 O O . ALA A 1 82 ? 18.758 -5.516 -12.142 1.00 86.25 82 ALA A O 1
ATOM 673 N N . LYS A 1 83 ? 18.079 -4.690 -14.120 1.00 91.06 83 LYS A N 1
ATOM 674 C CA . LYS A 1 83 ? 19.117 -5.368 -14.904 1.00 91.06 83 LYS A CA 1
ATOM 675 C C . LYS A 1 83 ? 20.366 -4.497 -14.948 1.00 91.06 83 LYS A C 1
ATOM 677 O O . LYS A 1 83 ? 20.275 -3.307 -15.233 1.00 91.06 83 LYS A O 1
ATOM 682 N N . TRP A 1 84 ? 21.526 -5.090 -14.677 1.00 90.94 84 TRP A N 1
ATOM 683 C CA . TRP A 1 84 ? 22.790 -4.361 -14.716 1.00 90.94 84 TRP A CA 1
ATOM 684 C C . TRP A 1 84 ? 23.126 -3.962 -16.157 1.00 90.94 84 TRP A C 1
ATOM 686 O O . TRP A 1 84 ? 23.164 -4.815 -17.048 1.00 90.94 84 TRP A O 1
ATOM 696 N N . VAL A 1 85 ? 23.358 -2.670 -16.384 1.00 89.31 85 VAL A N 1
ATOM 697 C CA . VAL A 1 85 ? 23.771 -2.127 -17.681 1.00 89.31 85 VAL A CA 1
ATOM 698 C C . VAL A 1 85 ? 25.185 -1.569 -17.518 1.00 89.31 85 VAL A C 1
ATOM 700 O O . VAL A 1 85 ? 25.383 -0.718 -16.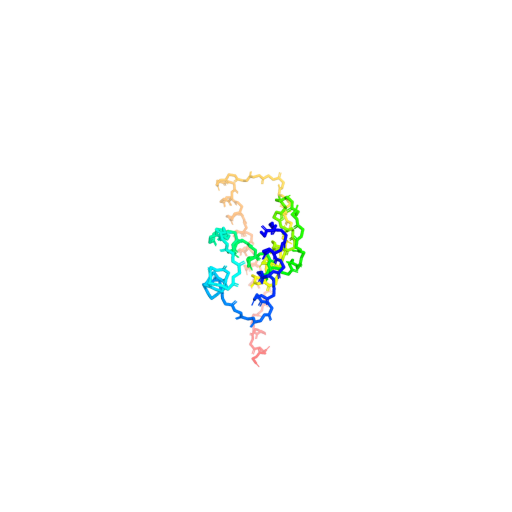654 1.00 89.31 85 VAL A O 1
ATOM 703 N N . PRO A 1 86 ? 26.170 -2.011 -18.325 1.00 91.00 86 PRO A N 1
ATOM 704 C CA . PRO A 1 86 ? 27.569 -1.640 -18.125 1.00 91.00 86 PRO A CA 1
ATOM 705 C C . PRO A 1 86 ? 27.869 -0.146 -18.114 1.00 91.00 86 PRO A C 1
ATOM 707 O O . PRO A 1 86 ? 28.847 0.261 -17.495 1.00 91.00 86 PRO A O 1
ATOM 710 N N . ARG A 1 87 ? 27.092 0.659 -18.848 1.00 90.56 87 ARG A N 1
ATOM 711 C CA . ARG A 1 87 ? 27.318 2.097 -19.013 1.00 90.56 87 ARG A CA 1
ATOM 712 C C . ARG A 1 87 ? 26.006 2.798 -19.329 1.00 90.56 87 ARG A C 1
ATOM 714 O O . ARG A 1 87 ? 25.212 2.270 -20.108 1.00 90.56 87 ARG A O 1
ATOM 721 N N . GLU A 1 88 ? 25.840 4.002 -18.804 1.00 92.56 88 GLU A N 1
ATOM 722 C CA . GLU A 1 88 ? 24.825 4.930 -19.291 1.00 92.56 88 GLU A CA 1
ATOM 723 C C . GLU A 1 88 ? 25.297 5.538 -20.617 1.00 92.56 88 GLU A C 1
ATOM 725 O O . GLU A 1 88 ? 26.463 5.913 -20.761 1.00 92.56 88 GLU A O 1
ATOM 730 N N . LEU A 1 89 ? 24.416 5.552 -21.615 1.00 93.06 89 LEU A N 1
ATOM 731 C CA . LEU A 1 89 ? 24.741 6.016 -22.960 1.00 93.06 89 LEU A CA 1
ATOM 732 C C . LEU A 1 89 ? 24.231 7.438 -23.159 1.00 93.06 89 LEU A C 1
ATOM 734 O O . LEU A 1 89 ? 23.093 7.746 -22.809 1.00 93.06 89 LEU A O 1
ATOM 738 N N . THR A 1 90 ? 25.052 8.285 -23.779 1.00 96.00 90 THR A N 1
ATOM 739 C CA . THR A 1 90 ? 24.602 9.603 -24.236 1.00 96.00 90 THR A CA 1
ATOM 740 C C . THR A 1 90 ? 23.643 9.465 -25.417 1.00 96.00 90 THR A C 1
ATOM 742 O O . THR A 1 90 ? 23.593 8.427 -26.084 1.00 96.00 90 THR A O 1
ATOM 745 N N . PHE A 1 91 ? 22.900 10.530 -25.717 1.00 96.44 91 PHE A N 1
ATOM 746 C CA . PHE A 1 91 ? 21.992 10.567 -26.864 1.00 96.44 91 PHE A CA 1
ATOM 747 C C . PHE A 1 91 ? 22.693 10.159 -28.175 1.00 96.44 91 PHE A C 1
ATOM 749 O O . PHE A 1 91 ? 22.257 9.221 -28.839 1.00 96.44 91 PHE A O 1
ATOM 756 N N . ASP A 1 92 ? 23.851 10.753 -28.476 1.00 96.75 92 ASP A N 1
ATOM 757 C CA . ASP A 1 92 ? 24.621 10.446 -29.692 1.00 96.75 92 ASP A CA 1
ATOM 758 C C . ASP A 1 92 ? 25.170 9.011 -29.716 1.00 96.75 92 ASP A C 1
ATOM 760 O O . ASP A 1 92 ? 25.390 8.419 -30.774 1.00 96.75 92 ASP A O 1
ATOM 764 N N . GLN A 1 93 ? 25.443 8.425 -28.546 1.00 95.69 93 GLN A N 1
ATOM 765 C CA . GLN A 1 93 ? 25.844 7.020 -28.447 1.00 95.69 93 GLN A CA 1
ATOM 766 C C . GLN A 1 93 ? 24.667 6.082 -28.712 1.00 95.69 93 GLN A C 1
ATOM 768 O O . GLN A 1 93 ? 24.858 5.049 -29.350 1.00 95.69 93 GLN A O 1
ATOM 773 N N . ASN A 1 94 ? 23.464 6.430 -28.253 1.00 95.62 94 ASN A N 1
ATOM 774 C CA . ASN A 1 94 ? 22.256 5.676 -28.575 1.00 95.62 94 ASN A CA 1
ATOM 775 C C . ASN A 1 94 ? 21.933 5.762 -30.066 1.00 95.62 94 ASN A C 1
ATOM 777 O O . ASN A 1 94 ? 21.669 4.725 -30.667 1.00 95.62 94 ASN A O 1
ATOM 781 N N . GLN A 1 95 ? 22.030 6.950 -30.668 1.00 97.12 95 GLN A N 1
ATOM 782 C CA . GLN A 1 95 ? 21.732 7.123 -32.089 1.00 97.12 95 GLN A CA 1
ATOM 783 C C . GLN A 1 95 ? 22.667 6.291 -32.969 1.00 97.12 95 GLN A C 1
ATOM 785 O O . GLN A 1 95 ? 22.192 5.488 -33.763 1.00 97.12 95 GLN A O 1
ATOM 790 N N . ARG A 1 96 ? 23.986 6.359 -32.735 1.00 96.69 96 ARG A N 1
ATOM 791 C CA . ARG A 1 96 ? 24.949 5.523 -33.473 1.00 96.69 96 ARG A CA 1
ATOM 792 C C . ARG A 1 96 ? 24.642 4.034 -33.364 1.00 96.69 96 ARG A C 1
ATOM 794 O O . ARG A 1 96 ? 24.715 3.318 -34.350 1.00 96.69 96 ARG A O 1
ATOM 801 N N . ARG A 1 97 ? 24.248 3.561 -32.177 1.00 96.19 97 ARG A N 1
ATOM 802 C CA . ARG A 1 97 ? 23.868 2.152 -31.999 1.00 96.19 97 ARG A CA 1
ATOM 803 C C . ARG A 1 97 ? 22.632 1.774 -32.808 1.00 96.19 97 ARG A C 1
ATOM 805 O O . ARG A 1 97 ? 22.567 0.638 -33.274 1.00 96.19 97 ARG A O 1
ATOM 812 N N . VAL A 1 98 ? 21.654 2.673 -32.925 1.00 97.25 98 VAL A N 1
ATOM 813 C CA . VAL A 1 98 ? 20.470 2.461 -33.768 1.00 97.25 98 VAL A CA 1
ATOM 814 C C . VAL A 1 98 ? 20.888 2.399 -35.234 1.00 97.25 98 VAL A C 1
ATOM 816 O O . VAL A 1 98 ? 20.560 1.416 -35.894 1.00 97.25 98 VAL A O 1
ATOM 819 N N . ASP A 1 99 ? 21.682 3.364 -35.700 1.00 97.56 99 ASP A N 1
ATOM 820 C CA . ASP A 1 99 ? 22.142 3.448 -37.091 1.00 97.56 99 ASP A CA 1
ATOM 821 C C . ASP A 1 99 ? 22.957 2.204 -37.495 1.00 97.56 99 ASP A C 1
ATOM 823 O O . ASP A 1 99 ? 22.666 1.563 -38.509 1.00 97.56 99 ASP A O 1
ATOM 827 N N . ASP A 1 100 ? 23.918 1.800 -36.655 1.00 96.81 100 ASP A N 1
ATOM 828 C CA . ASP A 1 100 ? 24.749 0.608 -36.862 1.00 96.81 100 ASP A CA 1
ATOM 829 C C . ASP A 1 100 ? 23.889 -0.665 -36.924 1.00 96.81 100 ASP A C 1
ATOM 831 O O . ASP A 1 100 ? 24.099 -1.543 -37.767 1.00 96.81 100 ASP A O 1
ATOM 835 N N . SER A 1 101 ? 22.889 -0.769 -36.040 1.00 96.81 101 SER A N 1
ATOM 836 C CA . SER A 1 101 ? 21.976 -1.917 -36.000 1.00 96.81 101 SER A CA 1
ATOM 837 C C . SER A 1 101 ? 21.084 -1.964 -37.239 1.00 96.81 101 SER A C 1
ATOM 839 O O . SER A 1 101 ? 20.885 -3.034 -37.816 1.00 96.81 101 SER A O 1
ATOM 841 N N . GLU A 1 102 ? 20.568 -0.816 -37.679 1.00 96.75 102 GLU A N 1
ATOM 842 C CA . GLU A 1 102 ? 19.736 -0.702 -38.875 1.00 96.75 102 GLU A CA 1
ATOM 843 C C . GLU A 1 102 ? 20.533 -1.048 -40.140 1.00 96.75 102 GLU A C 1
ATOM 845 O O . GLU A 1 102 ? 20.042 -1.762 -41.018 1.00 96.75 102 GLU A O 1
ATOM 850 N N . GLN A 1 103 ? 21.791 -0.609 -40.222 1.00 96.31 103 GLN A N 1
ATOM 851 C CA . GLN A 1 103 ? 22.686 -0.964 -41.317 1.00 96.31 103 GLN A CA 1
ATOM 852 C C . GLN A 1 103 ? 22.957 -2.474 -41.357 1.00 96.31 103 GLN A C 1
ATOM 854 O O . GLN A 1 103 ? 22.853 -3.082 -42.426 1.00 96.31 103 GLN A O 1
ATOM 859 N N . CYS A 1 104 ? 23.246 -3.090 -40.205 1.00 94.62 104 CYS A N 1
ATOM 860 C CA . CYS A 1 104 ? 23.407 -4.542 -40.101 1.00 94.62 104 CYS A CA 1
ATOM 861 C C . CYS A 1 104 ? 22.142 -5.284 -40.557 1.00 94.62 104 CYS A C 1
ATOM 863 O O . CYS A 1 104 ? 22.229 -6.251 -41.316 1.00 94.62 104 CYS A O 1
ATOM 865 N N . LEU A 1 105 ? 20.962 -4.817 -40.139 1.00 93.69 105 LEU A N 1
ATOM 866 C CA . LEU A 1 105 ? 19.687 -5.433 -40.501 1.00 93.69 105 LEU A CA 1
ATOM 867 C C . LEU A 1 105 ? 19.442 -5.380 -42.016 1.00 93.69 105 LEU A C 1
ATOM 869 O O . LEU A 1 105 ? 19.140 -6.409 -42.620 1.00 93.69 105 LEU A O 1
ATOM 873 N N . LYS A 1 106 ? 19.674 -4.222 -42.647 1.00 93.19 106 LYS A N 1
ATOM 874 C CA . LYS A 1 106 ? 19.565 -4.049 -44.107 1.00 93.19 106 LYS A CA 1
ATOM 875 C C . LYS A 1 106 ? 20.496 -4.990 -44.874 1.00 93.19 106 LYS A C 1
ATOM 877 O O . LYS A 1 106 ? 20.118 -5.508 -45.922 1.00 93.19 106 LYS A O 1
ATOM 882 N N . MET A 1 107 ? 21.713 -5.220 -44.375 1.00 90.75 107 MET A N 1
ATOM 883 C CA . MET A 1 107 ? 22.640 -6.183 -44.985 1.00 90.75 107 MET A CA 1
ATOM 884 C C . MET A 1 107 ? 22.116 -7.619 -44.886 1.00 90.75 107 MET A C 1
ATOM 886 O O . MET A 1 107 ? 22.173 -8.356 -45.866 1.00 90.75 107 MET A O 1
ATOM 890 N N . ILE A 1 108 ? 21.561 -8.011 -43.736 1.00 89.19 108 ILE A N 1
ATOM 891 C CA . ILE A 1 108 ? 20.962 -9.340 -43.549 1.00 89.19 108 ILE A CA 1
ATOM 892 C C . ILE A 1 108 ? 19.767 -9.540 -44.488 1.00 89.19 108 ILE A C 1
ATOM 894 O O . ILE A 1 108 ? 19.622 -10.610 -45.075 1.00 89.19 108 ILE A O 1
ATOM 898 N N . GLU A 1 109 ? 18.914 -8.531 -44.647 1.00 86.56 109 GLU A N 1
ATOM 899 C CA . GLU A 1 109 ? 17.762 -8.594 -45.553 1.00 86.56 109 GLU A CA 1
ATOM 900 C C . GLU A 1 109 ? 18.180 -8.728 -47.019 1.00 86.56 109 GLU A C 1
ATOM 902 O O . GLU A 1 109 ? 17.617 -9.553 -47.734 1.00 86.56 109 GLU A O 1
ATOM 907 N N . ARG A 1 110 ? 19.209 -7.991 -47.453 1.00 80.31 110 ARG A N 1
ATOM 908 C CA . ARG A 1 110 ? 19.782 -8.126 -48.803 1.00 80.31 110 ARG A CA 1
ATOM 909 C C . ARG A 1 110 ? 20.389 -9.508 -49.029 1.00 80.31 110 ARG A C 1
ATOM 911 O O . ARG A 1 110 ? 20.045 -10.161 -50.004 1.00 80.31 110 ARG A O 1
ATOM 918 N N . ASN A 1 111 ? 21.166 -10.012 -48.070 1.00 76.69 111 ASN A N 1
ATOM 919 C CA . ASN A 1 111 ? 21.722 -11.363 -48.148 1.00 76.69 111 ASN A CA 1
ATOM 920 C C . ASN A 1 111 ? 20.624 -12.440 -48.232 1.00 76.69 111 ASN A C 1
ATOM 922 O O . ASN A 1 111 ? 20.798 -13.437 -48.923 1.00 76.69 111 ASN A O 1
ATOM 926 N N . LYS A 1 112 ? 19.471 -12.259 -47.572 1.00 71.69 112 LYS A N 1
ATOM 927 C CA . LYS A 1 112 ? 18.330 -13.185 -47.713 1.00 71.69 112 LYS A CA 1
ATOM 928 C C . LYS A 1 112 ? 17.749 -13.196 -49.131 1.00 71.69 112 LYS A C 1
ATOM 930 O O . LYS A 1 112 ? 17.322 -14.255 -49.583 1.00 71.69 112 LYS A O 1
ATOM 935 N N . LEU A 1 113 ? 17.739 -12.049 -49.812 1.00 61.41 113 LEU A N 1
ATOM 936 C CA . LEU A 1 113 ? 17.298 -11.934 -51.205 1.00 61.41 113 LEU A CA 1
ATOM 937 C C . LEU A 1 113 ? 18.324 -12.543 -52.174 1.00 61.41 113 LEU A C 1
ATOM 939 O O . LEU A 1 113 ? 17.932 -13.240 -53.106 1.00 61.41 113 LEU A O 1
ATOM 943 N N . ASP A 1 114 ? 19.619 -12.355 -51.912 1.00 59.78 114 ASP A N 1
ATOM 944 C CA . ASP A 1 114 ? 20.705 -12.849 -52.769 1.00 59.78 114 ASP A CA 1
ATOM 945 C C . ASP A 1 114 ? 20.921 -14.372 -52.664 1.00 59.78 114 ASP A C 1
ATOM 947 O O . ASP A 1 114 ? 21.363 -15.005 -53.621 1.00 59.78 114 ASP A O 1
ATOM 951 N N . ILE A 1 115 ? 20.580 -14.988 -51.524 1.00 62.69 115 ILE A N 1
ATOM 952 C CA . ILE A 1 115 ? 20.704 -16.444 -51.297 1.00 62.69 115 ILE A CA 1
ATOM 953 C C . ILE A 1 115 ? 19.432 -17.201 -51.751 1.00 62.69 115 ILE A C 1
ATOM 955 O O . ILE A 1 115 ? 19.346 -18.419 -51.622 1.00 62.69 115 ILE A O 1
ATOM 959 N N . GLY A 1 116 ? 18.437 -16.512 -52.325 1.00 56.69 116 GLY A N 1
ATOM 960 C CA . GLY A 1 116 ? 17.261 -17.158 -52.919 1.00 56.69 116 GLY A CA 1
ATOM 961 C C . GLY A 1 116 ? 16.360 -17.894 -51.920 1.00 56.69 116 GLY A C 1
ATOM 962 O O . GLY A 1 116 ? 15.649 -18.819 -52.312 1.00 56.69 116 GLY A O 1
ATOM 963 N N . PHE A 1 117 ? 16.357 -17.501 -50.641 1.00 55.72 117 PHE A N 1
ATOM 964 C CA . PHE A 1 117 ? 15.334 -17.971 -49.703 1.00 55.72 117 PHE A CA 1
ATOM 965 C C . PHE A 1 117 ? 14.019 -17.249 -50.008 1.00 55.72 117 PHE A C 1
ATOM 967 O O . PHE A 1 117 ? 13.724 -16.173 -49.484 1.00 55.72 117 PHE A O 1
ATOM 974 N N . ASP A 1 118 ? 13.253 -17.851 -50.911 1.00 53.75 118 ASP A N 1
ATOM 975 C CA . ASP A 1 118 ? 11.886 -17.469 -51.226 1.00 53.75 118 ASP A CA 1
ATOM 976 C C . ASP A 1 118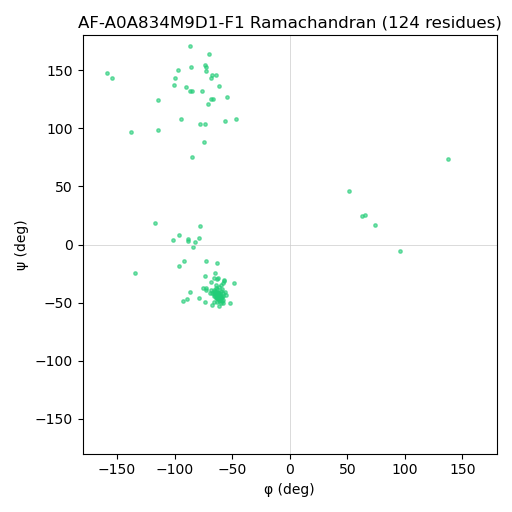 ? 11.031 -17.451 -49.941 1.00 53.75 118 ASP A C 1
ATOM 978 O O . ASP A 1 118 ? 10.990 -18.412 -49.173 1.00 53.75 118 ASP A O 1
ATOM 982 N N . ASN A 1 119 ? 10.345 -16.332 -49.687 1.00 53.75 119 ASN A N 1
ATOM 983 C CA . ASN A 1 119 ? 9.419 -16.169 -48.559 1.00 53.75 119 ASN A CA 1
ATOM 984 C C . ASN A 1 119 ? 8.051 -16.841 -48.826 1.00 53.75 119 ASN A C 1
ATOM 986 O O . ASN A 1 119 ? 7.081 -16.547 -48.120 1.00 53.75 119 ASN A O 1
ATOM 9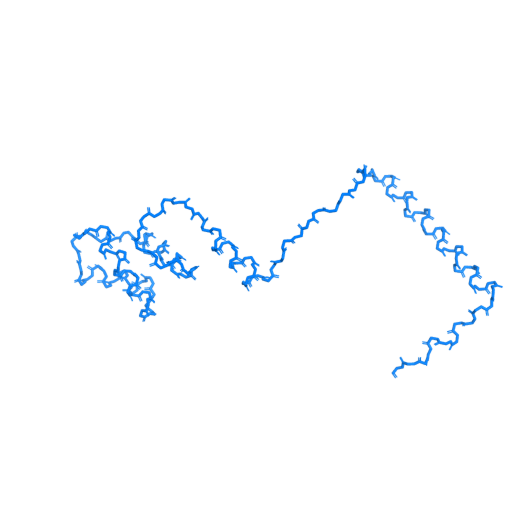90 N N . SER A 1 120 ? 7.947 -17.732 -49.816 1.00 51.78 120 SER A N 1
ATOM 991 C CA . SER A 1 120 ? 6.712 -18.445 -50.164 1.00 51.78 120 SER A CA 1
ATOM 992 C C . SER A 1 120 ? 6.174 -19.366 -49.058 1.00 51.78 120 SER A C 1
ATOM 994 O O . SER A 1 120 ? 4.984 -19.674 -49.062 1.00 51.78 120 SER A O 1
ATOM 996 N N . GLU A 1 121 ? 6.965 -19.711 -48.036 1.00 49.69 121 GLU A N 1
ATOM 997 C CA . GLU A 1 121 ? 6.493 -20.530 -46.904 1.00 49.69 121 GLU A CA 1
ATOM 998 C C . GLU A 1 121 ? 5.785 -19.750 -45.779 1.00 49.69 121 GLU A C 1
ATOM 1000 O O . GLU A 1 121 ? 5.258 -20.355 -44.848 1.00 49.69 121 GLU A O 1
ATOM 1005 N N . LYS A 1 122 ? 5.674 -18.415 -45.847 1.00 51.72 122 LYS A N 1
ATOM 1006 C CA . LYS A 1 122 ? 4.957 -17.639 -44.807 1.00 51.72 122 LYS A CA 1
ATOM 1007 C C . LYS A 1 122 ? 3.426 -17.658 -44.920 1.00 51.72 122 LYS A C 1
ATOM 1009 O O . LYS A 1 122 ? 2.763 -16.961 -44.159 1.00 51.72 122 LYS A O 1
ATOM 1014 N N . ASN A 1 123 ? 2.859 -18.445 -45.837 1.00 46.69 123 ASN A N 1
ATOM 1015 C CA . ASN A 1 123 ? 1.407 -18.574 -46.025 1.00 46.69 123 ASN A CA 1
ATOM 1016 C C . ASN A 1 123 ? 0.848 -19.981 -45.759 1.00 46.69 123 ASN A C 1
ATOM 1018 O O . ASN A 1 123 ? -0.276 -20.275 -46.162 1.00 46.69 123 ASN A O 1
ATOM 1022 N N . ILE A 1 124 ? 1.575 -20.842 -45.044 1.00 45.94 124 ILE A N 1
ATOM 1023 C CA . ILE A 1 124 ? 1.017 -22.109 -44.560 1.00 45.94 124 ILE A CA 1
ATOM 1024 C C . ILE A 1 124 ? 0.983 -22.051 -43.037 1.00 45.94 124 ILE A C 1
ATOM 1026 O O . ILE A 1 124 ? 2.008 -22.244 -42.397 1.00 45.94 124 ILE A O 1
ATOM 1030 N N . LEU A 1 125 ? -0.205 -21.733 -42.513 1.00 42.31 125 LEU A N 1
ATOM 1031 C CA . LEU A 1 125 ? -0.733 -21.866 -41.140 1.00 42.31 125 LEU A CA 1
ATOM 1032 C C . LEU A 1 125 ? -1.510 -20.594 -40.759 1.00 42.31 125 LEU A C 1
ATOM 1034 O O . LEU A 1 125 ? -1.053 -19.746 -39.993 1.00 42.31 125 LEU A O 1
ATOM 1038 N N . LYS A 1 126 ? -2.702 -20.485 -41.353 1.00 42.53 126 LYS A N 1
ATOM 1039 C CA . LYS A 1 126 ? -3.855 -19.801 -40.764 1.00 42.53 126 LYS A CA 1
ATOM 1040 C C . LYS A 1 126 ? -4.695 -20.840 -40.036 1.00 42.53 126 LYS A C 1
ATOM 1042 O O . LYS A 1 126 ? -4.770 -21.969 -40.571 1.00 42.53 126 LYS A O 1
#

Nearest PDB structures (foldseek):
  7s03-assembly1_A-2  TM=7.059E-01  e=2.867E-03  Homo sapiens
  5hoo-assembly1_B  TM=4.697E-01  e=1.826E-03  Drosophila mauritiana
  4u7b-assembly2_G-2  TM=5.152E-01  e=4.255E-03  Drosophila mauritiana
  5hoo-assembly1_A  TM=4.449E-01  e=5.039E-03  Drosophila mauritiana